Protein AF-A0A661DU88-F1 (afdb_monomer_lite)

Sequence (76 aa):
KVYVEGSLKPRKWQDKQAGQERYATERVVREMQMLDSRGAGDGSQGGYQQAPGAQAATTGQQPNDMGDFDDGDIPF

Foldseek 3Di:
DKDWDFDKDKDWDADPPPRDIDIDIDGDTDDMDDPPPPPDPDDDDDPPDDDDDDDDDDDDDDDDDDPDPDDDDDDD

Structure (mmCIF, N/CA/C/O backbone):
data_AF-A0A661DU88-F1
#
_entry.id   AF-A0A661DU88-F1
#
loop_
_atom_site.group_PDB
_atom_site.id
_atom_site.type_symbol
_atom_site.label_atom_id
_atom_site.label_alt_id
_atom_site.label_comp_id
_atom_site.label_asym_id
_atom_site.label_entity_id
_atom_site.label_seq_id
_atom_site.pdbx_PDB_ins_code
_atom_site.Cartn_x
_atom_site.Cartn_y
_atom_site.Cartn_z
_atom_site.occupancy
_atom_site.B_iso_or_equiv
_atom_site.auth_seq_id
_atom_site.auth_comp_id
_atom_site.auth_asym_id
_atom_site.auth_atom_id
_atom_site.pdbx_PDB_model_num
ATOM 1 N N . LYS A 1 1 ? 14.353 -5.818 -8.177 1.00 88.06 1 LYS A N 1
ATOM 2 C CA . LYS A 1 1 ? 13.766 -4.542 -7.679 1.00 88.06 1 LYS A CA 1
ATOM 3 C C . LYS A 1 1 ? 12.458 -4.255 -8.417 1.00 88.06 1 LYS A C 1
ATOM 5 O O . LYS A 1 1 ? 12.395 -4.545 -9.605 1.00 88.06 1 LYS A O 1
ATOM 10 N N . VAL A 1 2 ? 11.454 -3.671 -7.753 1.00 91.44 2 VAL A N 1
ATOM 11 C CA . VAL A 1 2 ? 10.168 -3.286 -8.371 1.00 91.44 2 VAL A CA 1
ATOM 12 C C . VAL A 1 2 ? 9.781 -1.850 -8.018 1.00 91.44 2 VAL A C 1
ATOM 14 O O . VAL A 1 2 ? 10.120 -1.367 -6.937 1.00 91.44 2 VAL A O 1
ATOM 17 N N . TYR A 1 3 ? 9.102 -1.177 -8.938 1.00 94.25 3 TYR A N 1
ATOM 18 C CA . TYR A 1 3 ? 8.374 0.067 -8.720 1.00 94.25 3 TYR A CA 1
ATOM 19 C C . TYR A 1 3 ? 6.883 -0.249 -8.606 1.00 94.25 3 TYR A C 1
ATOM 21 O O . TYR A 1 3 ? 6.381 -1.111 -9.325 1.00 94.25 3 TYR A O 1
ATOM 29 N N . VAL A 1 4 ? 6.193 0.422 -7.686 1.00 94.12 4 VAL A N 1
ATOM 30 C CA . VAL A 1 4 ? 4.772 0.206 -7.399 1.00 94.12 4 VAL A CA 1
ATOM 31 C C . VAL A 1 4 ? 4.095 1.567 -7.289 1.00 94.12 4 VAL A C 1
ATOM 33 O O . VAL A 1 4 ? 4.501 2.383 -6.461 1.00 94.12 4 VAL A O 1
ATOM 36 N N . GLU A 1 5 ? 3.051 1.790 -8.083 1.00 97.19 5 GLU A N 1
ATOM 37 C CA . GLU A 1 5 ? 2.205 2.982 -8.024 1.00 97.19 5 GLU A CA 1
ATOM 38 C C . GLU A 1 5 ? 0.813 2.615 -7.499 1.00 97.19 5 GLU A C 1
ATOM 40 O O . GLU A 1 5 ? 0.270 1.541 -7.776 1.00 97.19 5 GLU A O 1
ATOM 45 N N . GLY A 1 6 ? 0.224 3.497 -6.694 1.00 96.38 6 GLY A N 1
ATOM 46 C CA . GLY A 1 6 ? -1.057 3.242 -6.056 1.00 96.38 6 GLY A CA 1
ATOM 47 C C . GLY A 1 6 ? -1.444 4.311 -5.043 1.00 96.38 6 GLY A C 1
ATOM 48 O O . GLY A 1 6 ? -0.969 5.442 -5.090 1.00 96.38 6 GLY A O 1
ATOM 49 N N . SER A 1 7 ? -2.309 3.946 -4.099 1.00 97.44 7 SER A N 1
ATOM 50 C CA . SER A 1 7 ? -2.803 4.849 -3.053 1.00 97.44 7 SER A CA 1
ATOM 51 C C . SER A 1 7 ? -2.712 4.223 -1.663 1.00 97.44 7 SER A C 1
ATOM 53 O O . SER A 1 7 ? -2.609 3.005 -1.513 1.00 97.44 7 SER A O 1
ATOM 55 N N . LEU A 1 8 ? -2.740 5.067 -0.633 1.00 97.31 8 LEU A N 1
ATOM 56 C CA . LEU A 1 8 ? -2.862 4.641 0.757 1.00 97.31 8 LEU A CA 1
ATOM 57 C C . LEU A 1 8 ? -4.305 4.803 1.220 1.00 97.31 8 LEU A C 1
ATOM 59 O O . LEU A 1 8 ? -4.887 5.871 1.043 1.00 97.31 8 LEU A O 1
ATOM 63 N N . LYS A 1 9 ? -4.863 3.763 1.841 1.00 97.38 9 LYS A N 1
ATOM 64 C CA . LYS A 1 9 ? -6.208 3.803 2.417 1.00 97.38 9 LYS A CA 1
ATOM 65 C C . LYS A 1 9 ? -6.156 3.482 3.908 1.00 97.38 9 LYS A C 1
ATOM 67 O O . LYS A 1 9 ? -5.830 2.350 4.265 1.00 97.38 9 LYS A O 1
ATOM 72 N N . PRO A 1 10 ? -6.458 4.443 4.795 1.00 97.56 10 PRO A N 1
ATOM 73 C CA . PRO A 1 10 ? -6.693 4.121 6.190 1.00 97.56 10 PRO A CA 1
ATOM 74 C C . PRO A 1 10 ? -8.009 3.347 6.304 1.00 97.56 10 PRO A C 1
ATOM 76 O O . PRO A 1 10 ? -9.021 3.737 5.720 1.00 97.56 10 PRO A O 1
ATOM 79 N N . ARG A 1 11 ? -8.009 2.262 7.075 1.00 96.81 11 ARG A N 1
ATOM 80 C CA . ARG A 1 11 ? -9.222 1.541 7.449 1.00 96.81 11 ARG A CA 1
ATOM 81 C C . ARG A 1 11 ? -9.292 1.332 8.948 1.00 96.81 11 ARG A C 1
ATOM 83 O O . ARG A 1 11 ? -8.287 1.104 9.625 1.00 96.81 11 ARG A O 1
ATOM 90 N N . LYS A 1 12 ? -10.524 1.358 9.435 1.00 96.69 12 LYS A N 1
ATOM 91 C CA . LYS A 1 12 ? -10.884 1.050 10.809 1.00 96.69 12 LYS A CA 1
ATOM 92 C C . LYS A 1 12 ? -11.732 -0.209 10.806 1.00 96.69 12 LYS A C 1
ATOM 94 O O . LYS A 1 12 ? -12.619 -0.345 9.968 1.00 96.69 12 LYS A O 1
ATOM 99 N N . TRP A 1 13 ? -11.444 -1.136 11.703 1.00 94.75 13 TRP A N 1
ATOM 100 C CA . TRP A 1 13 ? -12.202 -2.375 11.828 1.00 94.75 13 TRP A CA 1
ATOM 101 C C . TRP A 1 13 ? -12.232 -2.827 13.282 1.00 94.75 13 TRP A C 1
ATOM 103 O O . TRP A 1 13 ? -11.422 -2.378 14.091 1.00 94.75 13 TRP A O 1
ATOM 113 N N . GLN A 1 14 ? -13.179 -3.698 13.613 1.00 96.38 14 GLN A N 1
ATOM 114 C CA . GLN A 1 14 ? -13.323 -4.235 14.958 1.00 96.38 14 GLN A CA 1
ATOM 115 C C . GLN A 1 14 ? -12.796 -5.665 15.004 1.00 96.38 14 GLN A C 1
ATOM 117 O O . GLN A 1 14 ? -13.183 -6.505 14.187 1.00 96.38 14 GLN A O 1
ATOM 122 N N . ASP A 1 15 ? -11.902 -5.931 15.950 1.00 94.06 15 ASP A N 1
ATOM 123 C CA . ASP A 1 15 ? -11.381 -7.270 16.176 1.00 94.06 15 ASP A CA 1
ATOM 124 C C . ASP A 1 15 ? -12.500 -8.199 16.665 1.00 94.06 15 ASP A C 1
ATOM 126 O O . ASP A 1 15 ? -13.182 -7.893 17.642 1.00 94.06 15 ASP A O 1
ATOM 130 N N . LYS A 1 16 ? -12.710 -9.330 15.982 1.00 91.44 16 LYS A N 1
ATOM 131 C CA . LYS A 1 16 ? -13.826 -10.241 16.287 1.00 91.44 16 LYS A CA 1
ATOM 132 C C . LYS A 1 16 ? -13.652 -11.000 17.606 1.00 91.44 16 LYS A C 1
ATOM 134 O O . LYS A 1 16 ? -14.646 -11.476 18.140 1.00 91.44 16 LYS A O 1
ATOM 139 N N . GLN A 1 17 ? -12.425 -11.148 18.107 1.00 91.50 17 GLN A N 1
ATOM 140 C CA . GLN A 1 17 ? -12.144 -11.892 19.338 1.00 91.50 17 GLN A CA 1
ATOM 141 C C . GLN A 1 17 ? -12.212 -10.979 20.560 1.00 91.50 17 GLN A C 1
ATOM 143 O O . GLN A 1 17 ? -12.819 -11.331 21.566 1.00 91.50 17 GLN A O 1
ATOM 148 N N . ALA A 1 18 ? -11.595 -9.800 20.468 1.00 91.75 18 ALA A N 1
ATOM 149 C CA . ALA A 1 18 ? -11.471 -8.874 21.588 1.00 91.75 18 ALA A CA 1
ATOM 150 C C . ALA A 1 18 ? -12.493 -7.722 21.560 1.00 91.75 18 ALA A C 1
ATOM 152 O O . ALA A 1 18 ? -12.574 -6.967 22.526 1.00 91.75 18 ALA A O 1
ATOM 153 N N . GLY A 1 19 ? -13.223 -7.523 20.454 1.00 91.38 19 GLY A N 1
ATOM 154 C CA . GLY A 1 19 ? -14.166 -6.408 20.271 1.00 91.38 19 GLY A CA 1
ATOM 155 C C . GLY A 1 19 ? -13.502 -5.027 20.167 1.00 91.38 19 GLY A C 1
ATOM 156 O O . GLY A 1 19 ? -14.187 -4.005 20.113 1.00 91.38 19 GLY A O 1
ATOM 157 N N . GLN A 1 20 ? -12.170 -4.979 20.147 1.00 95.69 20 GLN A N 1
ATOM 158 C CA . GLN A 1 20 ? -11.395 -3.742 20.171 1.00 95.69 20 GLN A CA 1
ATOM 159 C C . GLN A 1 20 ? -11.348 -3.089 18.790 1.00 95.69 20 GLN A C 1
ATOM 161 O O . GLN A 1 20 ? -11.221 -3.762 17.765 1.00 95.69 20 GLN A O 1
ATOM 166 N N . GLU A 1 21 ? -11.396 -1.761 18.771 1.00 97.00 21 GLU A N 1
ATOM 167 C CA . GLU A 1 21 ? -11.226 -0.980 17.553 1.00 97.00 21 GLU A CA 1
ATOM 168 C C . GLU A 1 21 ? -9.753 -0.966 17.117 1.00 97.00 21 GLU A C 1
ATOM 170 O O . GLU A 1 21 ? -8.845 -0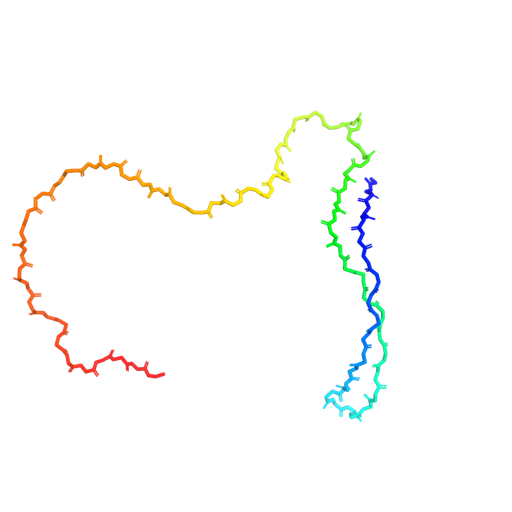.718 17.913 1.00 97.00 21 GLU A O 1
ATOM 175 N N . ARG A 1 22 ? -9.507 -1.253 15.838 1.00 96.88 22 ARG A N 1
ATOM 176 C CA . ARG A 1 22 ? -8.173 -1.340 15.242 1.00 96.88 22 ARG A CA 1
ATOM 177 C C . ARG A 1 22 ? -8.073 -0.451 14.011 1.00 96.88 22 ARG A C 1
ATOM 179 O O . ARG A 1 22 ? -9.012 -0.340 13.221 1.00 96.88 22 ARG A O 1
ATOM 186 N N . TYR A 1 23 ? -6.886 0.111 13.819 1.00 96.81 23 TYR A N 1
ATOM 187 C CA . TYR A 1 23 ? -6.542 0.979 12.699 1.00 96.81 23 TYR A CA 1
ATOM 188 C C . TYR A 1 23 ? -5.447 0.326 11.863 1.00 96.81 23 TYR A C 1
ATOM 190 O O . TYR A 1 23 ? -4.486 -0.218 12.405 1.00 96.81 23 TYR A O 1
ATOM 198 N N . ALA A 1 24 ? -5.593 0.378 10.545 1.00 96.38 24 ALA A N 1
ATOM 199 C CA . ALA A 1 24 ? -4.586 -0.092 9.607 1.00 96.38 24 ALA A CA 1
ATOM 200 C C . ALA A 1 24 ? -4.505 0.857 8.413 1.00 96.38 24 ALA A C 1
ATOM 202 O O . ALA A 1 24 ? -5.510 1.432 8.001 1.00 96.38 24 ALA A O 1
ATOM 203 N N . THR A 1 25 ? -3.316 0.983 7.835 1.00 97.31 25 THR A N 1
ATOM 204 C CA . THR A 1 25 ? -3.124 1.682 6.564 1.00 97.31 25 THR A CA 1
ATOM 205 C C . THR A 1 25 ? -2.806 0.649 5.499 1.00 97.31 25 THR A C 1
ATOM 207 O O . THR A 1 25 ? -1.797 -0.046 5.588 1.00 97.31 25 THR A O 1
ATOM 210 N N . GLU A 1 26 ? -3.654 0.552 4.484 1.00 95.44 26 GLU A N 1
ATOM 211 C CA . GLU A 1 26 ? -3.480 -0.376 3.373 1.00 95.44 26 GLU A CA 1
ATOM 212 C C . GLU A 1 26 ? -2.842 0.318 2.172 1.00 95.44 26 GLU A C 1
ATOM 214 O O . GLU A 1 26 ? -3.146 1.472 1.863 1.00 95.44 26 GLU A O 1
ATOM 219 N N . ARG A 1 27 ? -1.955 -0.398 1.478 1.00 95.62 27 ARG A N 1
ATOM 220 C CA . ARG A 1 27 ? -1.381 0.017 0.194 1.00 95.62 27 ARG A CA 1
ATOM 221 C C . ARG A 1 27 ? -2.217 -0.606 -0.919 1.00 95.62 27 ARG A C 1
ATOM 223 O O . ARG A 1 27 ? -2.146 -1.810 -1.138 1.00 95.62 27 ARG A O 1
ATOM 230 N N . VAL A 1 28 ? -3.000 0.205 -1.620 1.00 95.8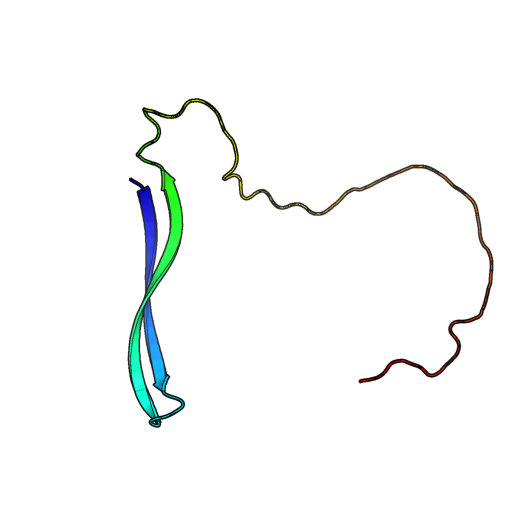8 28 VAL A N 1
ATOM 231 C CA . VAL A 1 28 ? -3.773 -0.239 -2.784 1.00 95.88 28 VAL A CA 1
ATOM 232 C C . VAL A 1 28 ? -2.926 -0.039 -4.027 1.00 95.88 28 VAL A C 1
ATOM 234 O O . VAL A 1 28 ? -2.693 1.099 -4.432 1.00 95.88 28 VAL A O 1
ATOM 237 N N . VAL A 1 29 ? -2.463 -1.138 -4.613 1.00 97.00 29 VAL A N 1
ATOM 238 C CA . VAL A 1 29 ? -1.614 -1.127 -5.806 1.00 97.00 29 VAL A CA 1
ATOM 239 C C . VAL A 1 29 ? -2.469 -0.964 -7.057 1.00 97.00 29 VAL A C 1
ATOM 241 O O . VAL A 1 29 ? -3.464 -1.665 -7.225 1.00 97.00 29 VAL A O 1
ATOM 244 N N . ARG A 1 30 ? -2.074 -0.032 -7.925 1.00 96.25 30 ARG A N 1
ATOM 245 C CA . ARG A 1 30 ? -2.681 0.190 -9.242 1.00 96.25 30 ARG A CA 1
ATOM 246 C C . ARG A 1 30 ? -1.780 -0.326 -10.359 1.00 96.25 30 ARG A C 1
ATOM 248 O O . ARG A 1 30 ? -2.282 -0.937 -11.293 1.00 96.25 30 ARG A O 1
ATOM 255 N N . GLU A 1 31 ? -0.475 -0.094 -10.247 1.00 93.88 31 GLU A N 1
ATOM 256 C CA . GLU A 1 31 ? 0.500 -0.448 -11.278 1.00 93.88 31 GLU A CA 1
ATOM 257 C C . GLU A 1 31 ? 1.808 -0.955 -10.660 1.00 93.88 31 GLU A C 1
ATOM 259 O O . GLU A 1 31 ? 2.205 -0.526 -9.573 1.00 93.88 31 GLU A O 1
ATOM 264 N N . MET A 1 32 ? 2.473 -1.890 -11.347 1.00 95.00 32 MET A N 1
ATOM 265 C CA . MET A 1 32 ? 3.774 -2.427 -10.949 1.00 95.00 32 MET A CA 1
ATOM 266 C C . MET A 1 32 ? 4.710 -2.554 -12.147 1.00 95.00 32 MET A C 1
ATOM 268 O O . MET A 1 32 ? 4.317 -3.063 -13.194 1.00 95.00 32 MET A O 1
ATOM 272 N N . GLN A 1 33 ? 5.972 -2.170 -11.955 1.00 91.69 33 GLN A N 1
ATOM 273 C CA . GLN A 1 33 ? 7.024 -2.285 -12.960 1.00 91.69 33 GLN A CA 1
ATOM 274 C C . GLN A 1 33 ? 8.266 -2.965 -12.380 1.00 91.69 33 GLN A C 1
ATOM 276 O O . GLN A 1 33 ? 8.796 -2.571 -11.339 1.00 91.69 33 GLN A O 1
ATOM 281 N N . MET A 1 34 ? 8.768 -3.982 -13.079 1.00 93.62 34 MET A N 1
ATOM 282 C CA . MET A 1 34 ? 10.025 -4.645 -12.731 1.00 93.62 34 MET A CA 1
ATOM 283 C C . MET A 1 34 ? 11.208 -3.755 -13.126 1.00 93.62 34 MET A C 1
ATOM 285 O O . MET A 1 34 ? 11.287 -3.278 -14.253 1.00 93.62 34 MET A O 1
ATOM 289 N N . LEU A 1 35 ? 12.139 -3.541 -12.198 1.00 88.25 35 LEU A N 1
ATOM 290 C CA . LEU A 1 35 ? 13.333 -2.714 -12.400 1.00 88.25 35 LEU A CA 1
ATOM 291 C C . LEU A 1 35 ? 14.631 -3.536 -12.478 1.00 88.25 35 LEU A C 1
ATOM 293 O O . LEU A 1 35 ? 15.697 -2.959 -12.665 1.00 88.25 35 LEU A O 1
ATOM 297 N N . ASP A 1 36 ? 14.562 -4.860 -12.307 1.00 81.56 36 ASP A N 1
ATOM 298 C CA . ASP A 1 36 ? 15.740 -5.750 -12.269 1.00 81.56 36 ASP A CA 1
ATOM 299 C C . ASP A 1 36 ? 16.090 -6.418 -13.607 1.00 81.56 36 ASP A C 1
ATOM 301 O O . ASP A 1 36 ? 16.979 -7.259 -13.680 1.00 81.56 36 ASP A O 1
ATOM 305 N N . SER A 1 37 ? 15.391 -6.087 -14.691 1.00 66.88 37 SER A N 1
ATOM 306 C CA . SER A 1 37 ? 15.376 -6.903 -15.915 1.00 66.88 37 SER A CA 1
ATOM 307 C C . SER A 1 37 ? 16.654 -6.841 -16.770 1.00 66.88 37 SER A C 1
ATOM 309 O O . SER A 1 37 ? 16.619 -7.168 -17.949 1.00 66.88 37 SER A O 1
ATOM 311 N N . ARG A 1 38 ? 17.801 -6.428 -16.218 1.00 64.62 38 ARG A N 1
ATOM 312 C CA . ARG A 1 38 ? 19.078 -6.354 -16.953 1.00 64.62 38 ARG A CA 1
ATOM 313 C C . ARG A 1 38 ? 19.881 -7.664 -16.959 1.00 64.62 38 ARG A C 1
ATOM 315 O O . ARG A 1 38 ? 21.013 -7.648 -17.427 1.00 64.62 38 ARG A O 1
ATOM 322 N N . GLY A 1 39 ? 19.330 -8.779 -16.466 1.00 56.94 39 GLY A N 1
ATOM 323 C CA . GLY A 1 39 ? 20.086 -10.035 -16.320 1.00 56.94 39 GLY A CA 1
ATOM 324 C C . GLY A 1 39 ? 19.380 -11.342 -16.688 1.00 56.94 39 GLY A C 1
ATOM 325 O O . GLY A 1 39 ? 20.035 -12.377 -16.665 1.00 56.94 39 GLY A O 1
ATOM 326 N N . ALA A 1 40 ? 18.096 -11.334 -17.046 1.00 53.50 40 ALA A N 1
ATOM 327 C CA . ALA A 1 40 ? 17.394 -12.549 -17.458 1.00 53.50 40 ALA A CA 1
ATOM 328 C C . ALA A 1 40 ? 16.750 -12.310 -18.821 1.00 53.50 40 ALA A C 1
ATOM 330 O O . ALA A 1 40 ? 15.717 -11.651 -18.933 1.00 53.50 40 ALA A O 1
ATOM 331 N N . GLY A 1 41 ? 17.433 -12.780 -19.863 1.00 51.25 41 GLY A N 1
ATOM 332 C CA . GLY A 1 41 ? 16.827 -12.932 -21.174 1.00 51.25 41 GLY A CA 1
ATOM 333 C C . GLY A 1 41 ? 15.671 -13.924 -21.096 1.00 51.25 41 GLY A C 1
ATOM 334 O O . GLY A 1 41 ? 15.791 -14.940 -20.423 1.00 51.25 41 GLY A O 1
ATOM 335 N N . ASP A 1 42 ? 14.611 -13.584 -21.822 1.00 52.44 42 ASP A N 1
ATOM 336 C CA . ASP A 1 42 ? 13.501 -14.441 -22.237 1.00 52.44 42 ASP A CA 1
ATOM 337 C C . ASP A 1 42 ? 12.628 -15.069 -21.133 1.00 52.44 42 ASP A C 1
ATOM 339 O O . ASP A 1 42 ? 13.087 -15.798 -20.260 1.00 52.44 42 ASP A O 1
ATOM 343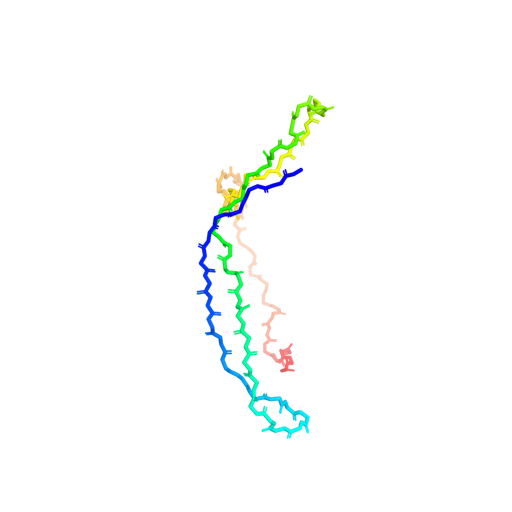 N N . GLY A 1 43 ? 11.318 -14.817 -21.208 1.00 45.91 43 GLY A N 1
ATOM 344 C CA . GLY A 1 43 ? 10.346 -15.543 -20.388 1.00 45.91 43 GLY A CA 1
ATOM 345 C C . GLY A 1 43 ? 9.207 -14.702 -19.832 1.00 45.91 43 GLY A C 1
ATOM 346 O O . GLY A 1 43 ? 9.176 -14.412 -18.647 1.00 45.91 43 GLY A O 1
ATOM 347 N N . SER A 1 44 ? 8.270 -14.361 -20.714 1.00 47.59 44 SER A N 1
ATOM 348 C CA . SER A 1 44 ? 6.817 -14.384 -20.500 1.00 47.59 44 SER A CA 1
ATOM 349 C C . SER A 1 44 ? 6.184 -13.799 -19.217 1.00 47.59 44 SER A C 1
ATOM 351 O O . SER A 1 44 ? 6.453 -14.184 -18.086 1.00 47.59 44 SER A O 1
ATOM 353 N N . GLN A 1 45 ? 5.103 -13.058 -19.477 1.00 50.72 45 GLN A N 1
ATOM 354 C CA . GLN A 1 45 ? 3.856 -13.066 -18.700 1.00 50.72 45 GLN A CA 1
ATOM 355 C C . GLN A 1 45 ? 3.717 -12.079 -17.530 1.00 50.72 45 GLN A C 1
ATOM 357 O O . GLN A 1 45 ? 3.847 -12.398 -16.354 1.00 50.72 45 GLN A O 1
ATOM 362 N N . GLY A 1 46 ? 3.277 -10.872 -17.879 1.00 46.84 46 GLY A N 1
ATOM 363 C CA . GLY A 1 46 ? 2.563 -9.966 -16.975 1.00 46.84 46 GLY A CA 1
ATOM 364 C C . GLY A 1 46 ? 1.540 -9.105 -17.716 1.00 46.84 46 GLY A C 1
ATOM 365 O O . GLY A 1 46 ? 1.238 -8.000 -17.283 1.00 46.84 46 GLY A O 1
ATOM 366 N N . GLY A 1 47 ? 1.065 -9.571 -18.876 1.00 41.94 47 GLY A N 1
ATOM 367 C CA . GLY A 1 47 ? -0.048 -8.963 -19.593 1.00 41.94 47 GLY A CA 1
ATOM 368 C C . GLY A 1 47 ? -1.346 -9.454 -18.974 1.00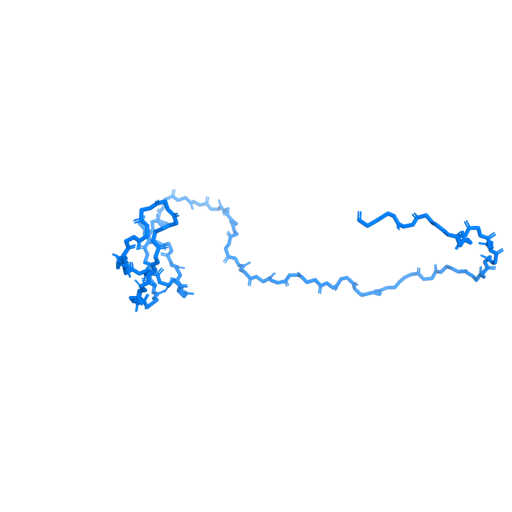 41.94 47 GLY A C 1
ATOM 369 O O . GLY A 1 47 ? -1.787 -10.568 -19.245 1.00 41.94 47 GLY A O 1
ATOM 370 N N . TYR A 1 48 ? -1.952 -8.635 -18.121 1.00 46.28 48 TYR A N 1
ATOM 371 C CA . TYR A 1 48 ? -3.327 -8.819 -17.668 1.00 46.28 48 TYR A CA 1
ATOM 372 C C . TYR A 1 48 ? -4.276 -8.494 -18.837 1.00 46.28 48 TYR A C 1
ATOM 374 O O . TYR A 1 48 ? -4.960 -7.476 -18.836 1.00 46.28 48 TYR A O 1
ATOM 382 N N . GLN A 1 49 ? -4.296 -9.338 -19.869 1.00 41.06 49 GLN A N 1
ATOM 383 C CA . GLN A 1 49 ? -5.346 -9.352 -20.885 1.00 41.06 49 GLN A CA 1
ATOM 384 C C . GLN A 1 49 ? -6.206 -10.597 -20.676 1.00 41.06 49 GLN A C 1
ATOM 386 O O . GLN A 1 49 ? -5.948 -11.674 -21.199 1.00 41.06 49 GLN A O 1
ATOM 391 N N . GLN A 1 50 ? -7.200 -10.418 -19.810 1.00 41.72 50 GLN A N 1
ATOM 392 C CA . GLN A 1 50 ? -8.593 -10.797 -20.036 1.00 41.72 50 GLN A CA 1
ATOM 393 C C . GLN A 1 50 ? -8.827 -11.778 -21.207 1.00 41.72 50 GLN A C 1
ATOM 395 O O . GLN A 1 50 ? -8.916 -11.370 -22.360 1.00 41.72 50 GLN A O 1
ATOM 400 N N . ALA A 1 51 ? -9.013 -13.060 -20.895 1.00 42.81 51 ALA A N 1
ATOM 401 C CA . ALA A 1 51 ? -9.867 -13.941 -21.690 1.00 42.81 51 ALA A CA 1
ATOM 402 C C . ALA A 1 51 ? -11.183 -14.096 -20.913 1.00 42.81 51 ALA A C 1
ATOM 404 O O . ALA A 1 51 ? -11.142 -14.334 -19.702 1.00 42.81 51 ALA A O 1
ATOM 405 N N . PRO A 1 52 ? -12.340 -13.905 -21.564 1.00 44.66 52 PRO A N 1
ATOM 406 C CA . PRO A 1 52 ? -12.992 -15.076 -22.146 1.00 44.66 52 PRO A CA 1
ATOM 407 C C . PRO A 1 52 ? -13.709 -14.782 -23.473 1.00 44.66 52 PRO A C 1
ATOM 409 O O . PRO A 1 52 ? -14.260 -13.704 -23.675 1.00 44.66 52 PRO A O 1
ATOM 412 N N . GLY A 1 53 ? -13.770 -15.780 -24.353 1.00 41.78 53 GLY A N 1
ATOM 413 C CA . GLY A 1 53 ? -14.677 -15.743 -25.500 1.00 41.78 53 GLY A CA 1
ATOM 414 C C . GLY A 1 53 ? -14.121 -16.439 -26.728 1.00 41.78 53 GLY A C 1
ATOM 415 O O . GLY A 1 53 ? -13.798 -15.790 -27.716 1.00 41.78 53 GLY A O 1
ATOM 416 N N . ALA A 1 54 ? -14.020 -17.767 -26.678 1.00 52.25 54 ALA A N 1
ATOM 417 C CA . ALA A 1 54 ? -14.004 -18.550 -27.904 1.00 52.25 54 ALA A CA 1
ATOM 418 C C . ALA A 1 54 ? -15.367 -18.366 -28.581 1.00 52.25 54 ALA A C 1
ATOM 420 O O . ALA A 1 54 ? -16.395 -18.716 -28.000 1.00 52.25 54 ALA A O 1
ATOM 421 N N . GLN A 1 55 ? -15.383 -17.794 -29.782 1.00 41.50 55 GLN A N 1
ATOM 422 C CA . GLN A 1 55 ? -16.609 -17.617 -30.543 1.00 41.50 55 GLN A CA 1
ATOM 423 C C . GLN A 1 55 ? -16.421 -18.122 -31.974 1.00 41.50 55 GLN A C 1
ATOM 425 O O . GLN A 1 55 ? -15.648 -17.551 -32.736 1.00 41.50 55 GLN A O 1
ATOM 430 N N . ALA A 1 56 ? -17.211 -19.164 -32.274 1.00 42.81 56 ALA A N 1
ATOM 431 C CA . ALA A 1 56 ? -17.719 -19.605 -33.579 1.00 42.81 56 ALA A CA 1
ATOM 432 C C . ALA A 1 56 ? -16.697 -20.188 -34.586 1.00 42.81 56 ALA A C 1
ATOM 434 O O . ALA A 1 56 ? -15.631 -19.636 -34.799 1.00 42.81 56 ALA A O 1
ATOM 435 N N . ALA A 1 57 ? -16.958 -21.272 -35.321 1.00 43.31 57 ALA A N 1
ATOM 436 C CA . ALA A 1 57 ? -18.134 -22.124 -35.482 1.00 43.31 57 ALA A CA 1
ATOM 437 C C . ALA A 1 57 ? -17.719 -23.395 -36.248 1.00 43.31 57 ALA A C 1
ATOM 439 O O . ALA A 1 57 ? -16.991 -23.276 -37.228 1.00 43.31 57 ALA A O 1
ATOM 440 N N . THR A 1 58 ? -18.255 -24.569 -35.892 1.00 39.72 58 THR A N 1
ATOM 441 C CA . THR A 1 58 ? -18.391 -25.711 -36.819 1.00 39.72 58 THR A CA 1
ATOM 442 C C . THR A 1 58 ? -19.642 -26.531 -36.477 1.00 39.72 58 THR A C 1
ATOM 444 O O . THR A 1 58 ? -19.657 -27.302 -35.525 1.00 39.72 58 THR A O 1
ATOM 447 N N . THR A 1 59 ? -20.709 -26.285 -37.240 1.00 44.84 59 THR A N 1
ATOM 448 C CA . THR A 1 59 ? -21.615 -27.275 -37.864 1.00 44.84 59 THR A CA 1
ATOM 449 C C . THR A 1 59 ? -21.758 -28.667 -37.224 1.00 44.84 59 THR A C 1
ATOM 451 O O . THR A 1 59 ? -20.842 -29.481 -37.322 1.00 44.84 59 THR A O 1
ATOM 454 N N . GLY A 1 60 ? -22.967 -29.001 -36.746 1.00 45.12 60 GLY A N 1
ATOM 455 C CA . GLY A 1 60 ? -23.354 -30.394 -36.483 1.00 45.12 60 GLY A CA 1
ATOM 456 C C . GLY A 1 60 ? -24.735 -30.596 -35.843 1.00 45.12 60 GLY A C 1
ATOM 457 O O . GLY A 1 60 ? -24.834 -30.599 -34.629 1.00 45.12 60 GLY A O 1
ATOM 458 N N . GLN A 1 61 ? -25.748 -30.796 -36.694 1.00 44.66 61 GLN A N 1
ATOM 459 C CA . GLN A 1 61 ? -26.956 -31.637 -36.541 1.00 44.66 61 GLN A CA 1
ATOM 460 C C . GLN A 1 61 ? -27.953 -31.475 -35.363 1.00 44.66 61 GLN A C 1
ATOM 462 O O . GLN A 1 61 ? -27.634 -31.276 -34.202 1.00 44.66 61 GLN A O 1
ATOM 467 N N . GLN A 1 62 ? -29.219 -31.586 -35.773 1.00 43.62 62 GLN A N 1
ATOM 468 C CA . GLN A 1 62 ? -30.498 -31.326 -35.102 1.00 43.62 62 GLN A CA 1
ATOM 469 C C . GLN A 1 62 ? -30.970 -32.514 -34.210 1.00 43.62 62 GLN A C 1
ATOM 471 O O . GLN A 1 62 ? -30.252 -33.503 -34.089 1.00 43.62 62 GLN A O 1
ATOM 476 N N . PRO A 1 63 ? -32.157 -32.428 -33.574 1.00 53.06 63 PRO A N 1
ATOM 477 C CA . PRO A 1 63 ? -32.381 -32.539 -32.134 1.00 53.06 63 PRO A CA 1
ATOM 478 C C . PRO A 1 63 ? -32.791 -33.953 -31.678 1.00 53.06 63 PRO A C 1
ATOM 480 O O . PRO A 1 63 ? -33.557 -34.623 -32.360 1.00 53.06 63 PRO A O 1
ATOM 483 N N . ASN A 1 64 ? -32.389 -34.361 -30.474 1.00 49.09 64 ASN A N 1
ATOM 484 C CA . ASN A 1 64 ? -33.024 -35.488 -29.791 1.00 49.09 64 ASN A CA 1
ATOM 485 C C . ASN A 1 64 ? -33.602 -35.013 -28.462 1.00 49.09 64 ASN A C 1
ATOM 487 O O . ASN A 1 64 ? -32.888 -34.741 -27.500 1.00 49.09 64 ASN A O 1
ATOM 491 N N . ASP A 1 65 ? -34.922 -34.903 -28.489 1.00 52.41 65 ASP A N 1
ATOM 492 C CA . ASP A 1 65 ? -35.829 -35.040 -27.365 1.00 52.41 65 ASP A CA 1
ATOM 493 C C . ASP A 1 65 ? -35.465 -36.318 -26.580 1.00 52.41 65 ASP A C 1
ATOM 495 O O . ASP A 1 65 ? -35.648 -37.437 -27.059 1.00 52.41 65 ASP A O 1
ATOM 499 N N . MET A 1 66 ? -34.859 -36.148 -25.406 1.00 53.78 66 MET A N 1
ATOM 500 C CA . MET A 1 66 ? -34.788 -37.160 -24.353 1.00 53.78 66 MET A CA 1
ATOM 501 C C . MET A 1 66 ? -35.075 -36.443 -23.040 1.00 53.78 66 MET A C 1
ATOM 503 O O . MET A 1 66 ? -34.194 -35.839 -22.428 1.00 53.78 66 MET A O 1
ATOM 507 N N . GLY A 1 67 ? -36.350 -36.464 -22.658 1.00 54.84 67 GLY A N 1
ATOM 508 C CA . GLY A 1 67 ? -36.782 -36.137 -21.310 1.00 54.84 67 GLY A CA 1
ATOM 509 C C . GLY A 1 67 ? -36.236 -37.154 -20.312 1.00 54.84 67 GLY A C 1
ATOM 510 O O . GLY A 1 67 ? -36.683 -38.297 -20.310 1.00 54.84 67 GLY A O 1
ATOM 511 N N . ASP A 1 68 ? -35.281 -36.724 -19.484 1.00 59.25 68 ASP A N 1
ATOM 512 C CA . ASP A 1 68 ? -34.872 -37.452 -18.269 1.00 59.25 68 ASP A CA 1
ATOM 513 C C . ASP A 1 68 ? -34.217 -36.556 -17.190 1.00 59.25 68 ASP A C 1
ATOM 515 O O . 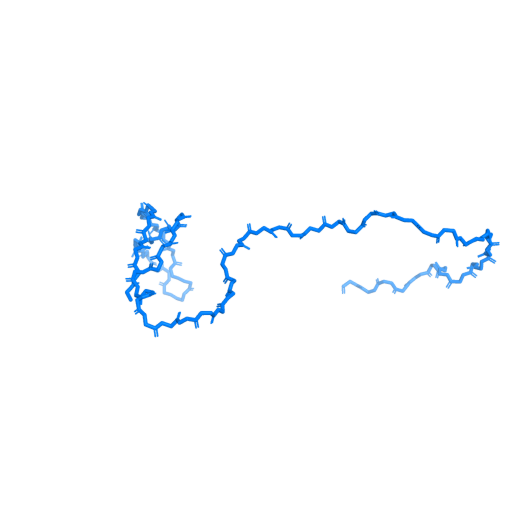ASP A 1 68 ? -33.493 -37.029 -16.325 1.00 59.25 68 ASP A O 1
ATOM 519 N N . PHE A 1 69 ? -34.464 -35.243 -17.200 1.00 56.34 69 PHE A N 1
ATOM 520 C CA . PHE A 1 69 ? -34.189 -34.393 -16.026 1.00 56.34 69 PHE A CA 1
ATOM 521 C C . PHE A 1 69 ? -35.508 -33.836 -15.497 1.00 56.34 69 PHE A C 1
ATOM 523 O O . PHE A 1 69 ? -35.713 -32.628 -15.396 1.00 56.34 69 PHE A O 1
ATOM 530 N N . ASP A 1 70 ? -36.422 -34.769 -15.251 1.00 56.88 70 ASP A N 1
ATOM 531 C CA . ASP A 1 70 ? -37.649 -34.583 -14.494 1.00 56.88 70 ASP A CA 1
ATOM 532 C C . ASP A 1 70 ? -37.274 -34.368 -13.012 1.00 56.88 70 ASP A C 1
ATOM 534 O O . ASP A 1 70 ? -36.553 -35.158 -12.403 1.00 56.88 70 ASP A O 1
ATOM 538 N N . ASP A 1 71 ? -37.714 -33.236 -12.469 1.00 62.03 71 ASP A N 1
ATOM 539 C CA . ASP A 1 71 ? -38.414 -33.151 -11.186 1.00 62.03 71 ASP A CA 1
ATOM 540 C C . ASP A 1 71 ? -37.834 -33.849 -9.933 1.00 62.03 71 ASP A C 1
ATOM 542 O O . ASP A 1 71 ? -38.464 -34.742 -9.365 1.00 62.03 71 ASP A O 1
ATOM 546 N N . GLY A 1 72 ? -36.751 -33.311 -9.342 1.00 62.78 72 GLY A N 1
ATOM 547 C CA . GLY A 1 72 ? -36.662 -33.352 -7.866 1.00 62.78 72 GLY A CA 1
ATO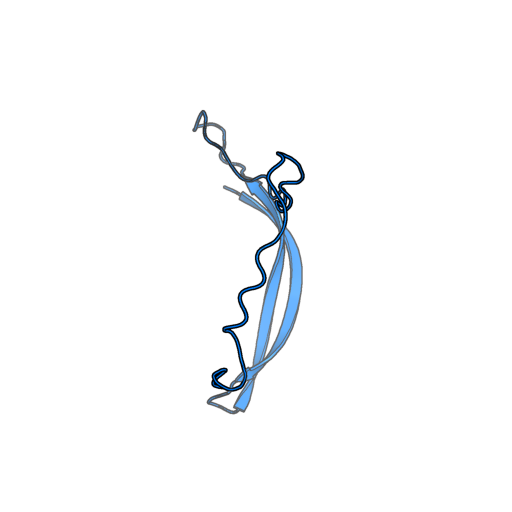M 548 C C . GLY A 1 72 ? -35.312 -33.381 -7.152 1.00 62.78 72 GLY A C 1
ATOM 549 O O . GLY A 1 72 ? -35.336 -33.383 -5.924 1.00 62.78 72 GLY A O 1
ATOM 550 N N . ASP A 1 73 ? -34.161 -33.380 -7.832 1.00 74.62 73 ASP A N 1
ATOM 551 C CA . ASP A 1 73 ? -32.884 -33.711 -7.161 1.00 74.62 73 ASP A CA 1
ATOM 552 C C . ASP A 1 73 ? -31.820 -32.593 -7.194 1.00 74.62 73 ASP A C 1
ATOM 554 O O . ASP A 1 73 ? -30.657 -32.806 -7.536 1.00 74.62 73 ASP A O 1
ATOM 558 N N . ILE A 1 74 ? -32.216 -31.364 -6.833 1.00 75.94 74 ILE A N 1
ATOM 559 C CA . ILE A 1 74 ? -31.265 -30.282 -6.516 1.00 75.94 74 ILE A CA 1
ATOM 560 C C . ILE A 1 74 ? -31.209 -30.113 -4.987 1.00 75.94 74 ILE A C 1
ATOM 562 O O . ILE A 1 74 ? -32.102 -29.473 -4.424 1.00 75.94 74 ILE A O 1
ATOM 566 N N . PRO A 1 75 ? -30.194 -30.657 -4.286 1.00 75.81 75 PRO A N 1
ATOM 567 C CA . PRO A 1 75 ? -30.004 -30.383 -2.864 1.00 75.81 75 PRO A CA 1
ATOM 568 C C . PRO A 1 75 ? -29.510 -28.943 -2.625 1.00 75.81 75 PRO A C 1
ATOM 570 O O . PRO A 1 75 ? -28.732 -28.404 -3.416 1.00 75.81 75 PRO A O 1
ATOM 573 N N . PHE A 1 76 ? -29.993 -28.336 -1.534 1.00 70.25 76 PHE A N 1
ATOM 574 C CA . PHE A 1 76 ? -29.626 -26.997 -1.044 1.00 70.25 76 PHE A CA 1
ATOM 575 C C . PHE A 1 76 ? -28.238 -26.941 -0.392 1.00 70.25 76 PHE A C 1
ATOM 577 O O . PHE A 1 76 ? -27.790 -27.970 0.165 1.00 70.25 76 PHE A O 1
#

Radius of gyration: 26.19 Å; chains: 1; bounding box: 58×42×60 Å

Secondary structure (DSSP, 8-state):
-EEEEEEEEEEEEE-TTT--EEEEEEEEEEEEEE--TTS-------------------------------S-----

pLDDT: mean 72.26, std 22.4, range [39.72, 97.56]